Protein AF-A0A5N3ZYX1-F1 (afdb_monomer)

Foldseek 3Di:
DPDDDDDPPDDDDDPADPVLLVVLLVCVVVVVDDLVRSCVVSVHDSVVSVCVNVCNPVDDPDDDQLDDPVVLVVLLVVQQVCVVVVRHDDPVNSQVVQQVVCVVVVHDRPQDDNSGDDPVNVVVSCVVCVVSND

Organism: Photinus pyralis (NCBI:txid7054)

Sequence (134 aa):
MRTYKRKPCSRKYKDYDEETLEKALESYVSGQNTLKEAGEQYGMPYVTIYRKFKGLHSKPHGGQTALTPNEEKAIVKGVSVAAEWGFPFERGETFEMVKSYLDQKGSKIRNFSNNTPGEGWFHGFMKRHGDTIT

Structure (mmCIF, N/CA/C/O backbone):
data_AF-A0A5N3ZYX1-F1
#
_entry.id   AF-A0A5N3ZYX1-F1
#
loop_
_atom_site.group_PDB
_atom_site.id
_atom_site.type_symbol
_atom_site.label_atom_id
_atom_site.label_alt_id
_atom_site.label_comp_id
_atom_site.label_asym_id
_atom_site.label_entity_id
_atom_site.label_seq_id
_atom_site.pdbx_PDB_ins_code
_atom_site.Cartn_x
_atom_site.Cartn_y
_atom_site.Cartn_z
_atom_site.occupancy
_atom_site.B_iso_or_equiv
_atom_site.auth_seq_id
_atom_site.auth_comp_id
_atom_site.auth_asym_id
_atom_site.auth_atom_id
_atom_site.pdbx_PDB_model_num
ATOM 1 N N . MET A 1 1 ? 9.005 -18.145 -4.569 1.00 61.16 1 MET A N 1
ATOM 2 C CA . MET A 1 1 ? 8.147 -17.332 -3.672 1.00 61.16 1 MET A CA 1
ATOM 3 C C . MET A 1 1 ? 8.697 -17.364 -2.253 1.00 61.16 1 MET A C 1
ATOM 5 O O . MET A 1 1 ? 9.086 -18.430 -1.793 1.00 61.16 1 MET A O 1
ATOM 9 N N . ARG A 1 2 ? 8.734 -16.226 -1.544 1.00 65.62 2 ARG A N 1
ATOM 10 C CA . ARG A 1 2 ? 9.104 -16.210 -0.120 1.00 65.62 2 ARG A CA 1
ATOM 11 C C . ARG A 1 2 ? 7.916 -16.699 0.709 1.00 65.62 2 ARG A C 1
ATOM 13 O O . ARG A 1 2 ? 7.011 -15.926 1.003 1.00 65.62 2 ARG A O 1
ATOM 20 N N . THR A 1 3 ? 7.909 -17.974 1.077 1.00 78.62 3 THR A N 1
ATOM 21 C CA . THR A 1 3 ? 6.868 -18.540 1.942 1.00 78.62 3 THR A CA 1
ATOM 22 C C . THR A 1 3 ? 7.071 -18.029 3.366 1.00 78.62 3 THR A C 1
ATOM 24 O O . THR A 1 3 ? 8.047 -18.376 4.033 1.00 78.62 3 THR A O 1
ATOM 27 N N . TYR A 1 4 ? 6.183 -17.151 3.830 1.00 81.12 4 TYR A N 1
ATOM 28 C CA . TYR A 1 4 ? 6.272 -16.600 5.178 1.00 81.12 4 TYR A CA 1
ATOM 29 C C . TYR A 1 4 ? 5.906 -17.669 6.213 1.00 81.12 4 TYR A C 1
ATOM 31 O O . TYR A 1 4 ? 4.778 -18.153 6.245 1.00 81.12 4 TYR A O 1
ATOM 39 N N . LYS A 1 5 ? 6.861 -18.024 7.077 1.00 87.31 5 LYS A N 1
ATOM 40 C CA . LYS A 1 5 ? 6.630 -18.908 8.224 1.00 87.31 5 LYS A CA 1
ATOM 41 C C . LYS A 1 5 ? 6.456 -18.056 9.478 1.00 87.31 5 LYS A C 1
ATOM 43 O O . LYS A 1 5 ? 7.357 -17.302 9.849 1.00 87.31 5 LYS A O 1
ATOM 48 N N . ARG A 1 6 ? 5.292 -18.160 10.127 1.00 85.25 6 ARG A N 1
ATOM 49 C CA . ARG A 1 6 ? 5.031 -17.467 11.396 1.00 85.25 6 ARG A CA 1
ATOM 50 C C . ARG A 1 6 ? 5.890 -18.064 12.504 1.00 85.25 6 ARG A C 1
ATOM 52 O O . ARG A 1 6 ? 6.070 -19.276 12.565 1.00 85.25 6 ARG A O 1
ATOM 59 N N . LYS A 1 7 ? 6.379 -17.211 13.408 1.00 90.31 7 LYS A N 1
ATOM 60 C CA . LYS A 1 7 ? 7.017 -17.683 14.642 1.00 90.31 7 LYS A CA 1
ATOM 61 C C . LYS A 1 7 ? 5.954 -18.364 15.526 1.00 90.31 7 LYS A C 1
ATOM 63 O O . LYS A 1 7 ? 4.869 -17.780 15.678 1.00 90.31 7 LYS A O 1
ATOM 68 N N . PRO A 1 8 ? 6.233 -19.552 16.096 1.00 90.19 8 PRO A N 1
ATOM 69 C CA . PRO A 1 8 ? 5.325 -20.193 17.046 1.00 90.19 8 PRO A CA 1
ATOM 70 C C . PRO A 1 8 ? 5.101 -19.271 18.255 1.00 90.19 8 PRO A C 1
ATOM 72 O O . PRO A 1 8 ? 5.980 -18.482 18.600 1.00 90.19 8 PRO A O 1
ATOM 75 N N . CYS A 1 9 ? 3.900 -19.307 18.840 1.00 86.56 9 CYS A N 1
ATOM 76 C CA . CYS A 1 9 ? 3.451 -18.392 19.906 1.00 86.56 9 CYS A CA 1
ATOM 77 C C . CYS A 1 9 ? 3.467 -16.884 19.568 1.00 86.56 9 CYS A C 1
ATOM 79 O O . CYS A 1 9 ? 3.330 -16.053 20.464 1.00 86.56 9 CYS A O 1
ATOM 81 N N . SER A 1 10 ? 3.592 -16.483 18.296 1.00 87.25 10 SER A N 1
ATOM 82 C CA . SER A 1 10 ? 3.395 -15.071 17.934 1.00 87.25 10 SER A CA 1
ATOM 83 C C . SER A 1 10 ? 1.933 -14.646 18.114 1.00 87.25 10 SER A C 1
ATOM 85 O O . SER A 1 10 ? 1.013 -15.410 17.816 1.00 87.25 10 SER A O 1
ATOM 87 N N . ARG A 1 11 ? 1.714 -13.403 18.569 1.00 82.44 11 ARG A N 1
ATOM 88 C CA . ARG A 1 11 ? 0.373 -12.813 18.693 1.00 82.44 11 ARG A CA 1
ATOM 89 C C . ARG A 1 11 ? -0.386 -12.947 17.369 1.00 82.44 11 ARG A C 1
ATOM 91 O O . ARG A 1 11 ? 0.162 -12.650 16.303 1.00 82.44 11 ARG A O 1
ATOM 98 N N . LYS A 1 12 ? -1.648 -13.370 17.423 1.00 80.38 12 LYS A N 1
ATOM 99 C CA . LYS A 1 12 ? -2.523 -13.385 16.248 1.00 80.38 12 LYS A CA 1
ATOM 100 C C . LYS A 1 12 ? -2.735 -11.951 15.737 1.00 80.38 12 LYS A C 1
ATOM 102 O O . LYS A 1 12 ? -2.774 -10.988 16.501 1.00 80.38 12 LYS A O 1
ATOM 107 N N . TYR A 1 13 ? -2.707 -11.804 14.416 1.00 75.62 13 TYR A N 1
ATOM 108 C CA . TYR A 1 13 ? -2.873 -10.511 13.762 1.00 75.62 13 TYR A CA 1
ATOM 109 C C . TYR A 1 13 ? -4.321 -10.424 13.302 1.00 75.62 13 TYR A C 1
ATOM 111 O O . TYR A 1 13 ? -4.734 -11.314 12.566 1.00 75.62 13 TYR A O 1
ATOM 119 N N . LYS A 1 14 ? -5.032 -9.367 13.722 1.00 76.00 14 LYS A N 1
ATOM 120 C CA . LYS A 1 14 ? -6.457 -9.125 13.443 1.00 76.00 14 LYS A CA 1
ATOM 121 C C . LYS A 1 14 ? -7.351 -10.271 13.947 1.00 76.00 14 LYS A C 1
ATOM 123 O O . LYS A 1 14 ? -7.651 -11.210 13.225 1.00 76.00 14 LYS A O 1
ATOM 128 N N . ASP A 1 15 ? -7.780 -10.159 15.202 1.00 80.62 15 ASP A N 1
ATOM 129 C CA . ASP A 1 15 ? -8.625 -11.160 15.873 1.00 80.62 15 ASP A CA 1
ATOM 130 C C . ASP A 1 15 ? -10.135 -10.953 15.626 1.00 80.62 15 ASP A C 1
ATOM 132 O O . ASP A 1 15 ? -10.952 -11.485 16.366 1.00 80.62 15 ASP A O 1
ATOM 136 N N . TYR A 1 16 ? -10.511 -10.160 14.618 1.00 85.81 16 TYR A N 1
ATOM 137 C CA . TYR A 1 16 ? -11.903 -9.841 14.294 1.00 85.81 16 TYR A CA 1
ATOM 138 C C . TYR A 1 16 ? -12.146 -9.893 12.788 1.00 85.81 16 TYR A C 1
ATOM 140 O O . TYR A 1 16 ? -11.241 -9.628 11.987 1.00 85.81 16 TYR A O 1
ATOM 148 N N . ASP A 1 17 ? -13.382 -10.209 12.425 1.00 89.69 17 ASP A N 1
ATOM 149 C CA . ASP A 1 17 ? -13.832 -10.244 11.043 1.00 89.69 17 ASP A CA 1
ATOM 150 C C . ASP A 1 17 ? -14.327 -8.864 10.576 1.00 89.69 17 ASP A C 1
ATOM 152 O O . ASP A 1 17 ? -14.794 -8.059 11.386 1.00 89.69 17 ASP A O 1
ATOM 156 N N . GLU A 1 18 ? -14.198 -8.564 9.282 1.00 90.44 18 GLU A N 1
ATOM 157 C CA . GLU A 1 18 ? -14.591 -7.252 8.741 1.00 90.44 18 GLU A CA 1
ATOM 158 C C . GLU A 1 18 ? -16.107 -7.037 8.873 1.00 90.44 18 GLU A C 1
ATOM 160 O O . GLU A 1 18 ? -16.525 -5.972 9.319 1.00 90.44 18 GLU A O 1
ATOM 165 N N . GLU A 1 19 ? -16.923 -8.071 8.636 1.00 93.38 19 GLU A N 1
ATOM 166 C CA . GLU A 1 19 ? -18.384 -7.977 8.765 1.00 93.38 19 GLU A CA 1
ATOM 167 C C . GLU A 1 19 ? -18.808 -7.685 10.210 1.00 93.38 19 GLU A C 1
ATOM 169 O O . GLU A 1 19 ? -19.732 -6.914 10.474 1.00 93.38 19 GLU A O 1
ATOM 174 N N . THR A 1 20 ? -18.118 -8.294 11.182 1.00 93.25 20 THR A N 1
ATOM 175 C CA . THR A 1 20 ? -18.375 -8.037 12.608 1.00 93.25 20 THR A CA 1
ATOM 176 C C . THR A 1 20 ? -17.981 -6.620 13.017 1.00 93.25 20 THR A C 1
ATOM 178 O O . THR A 1 20 ? -18.640 -6.019 13.866 1.00 93.25 20 THR A O 1
ATOM 181 N N . LEU A 1 21 ? -16.937 -6.063 12.392 1.00 92.69 21 LEU A N 1
ATOM 182 C CA . LEU A 1 21 ? -16.516 -4.685 12.617 1.00 92.69 21 LEU A CA 1
ATOM 183 C C . LEU A 1 21 ? -17.550 -3.692 12.082 1.00 92.69 21 LEU A C 1
ATOM 185 O O . LEU A 1 21 ? -17.872 -2.727 12.776 1.00 92.69 21 LEU A O 1
ATOM 189 N N . GLU A 1 22 ? -18.066 -3.930 10.879 1.00 94.31 22 GLU A N 1
ATOM 190 C CA . GLU A 1 22 ? -19.083 -3.085 10.249 1.00 94.31 22 GLU A CA 1
ATOM 191 C C . GLU A 1 22 ? -20.367 -3.052 11.081 1.00 94.31 22 GLU A C 1
ATOM 193 O O . GLU A 1 22 ? -20.806 -1.971 11.470 1.00 94.31 22 GLU A O 1
ATOM 198 N N . LYS A 1 23 ? -20.880 -4.215 11.501 1.00 95.25 23 LYS A N 1
ATOM 199 C CA . LYS A 1 23 ? -22.053 -4.306 12.393 1.00 95.25 23 LYS A CA 1
ATOM 200 C C . LYS A 1 23 ? -21.846 -3.573 13.719 1.00 95.25 23 LYS A C 1
ATOM 202 O O . LYS A 1 23 ? -22.746 -2.892 14.215 1.00 95.25 23 LYS A O 1
ATOM 207 N N . ALA A 1 24 ? -20.651 -3.673 14.303 1.00 94.56 24 ALA A N 1
ATOM 208 C CA . ALA A 1 24 ? -20.329 -2.953 15.531 1.00 94.56 24 ALA A CA 1
ATOM 209 C C . ALA A 1 24 ? -20.339 -1.431 15.322 1.00 94.56 24 ALA A C 1
ATOM 211 O O . ALA A 1 24 ? -20.891 -0.701 16.149 1.00 94.56 24 ALA A O 1
ATOM 212 N N . LEU A 1 25 ? -19.776 -0.949 14.211 1.00 95.00 25 LEU A N 1
ATOM 213 C CA . LEU A 1 25 ? -19.802 0.468 13.851 1.00 95.00 25 LEU A CA 1
ATOM 214 C C . LEU A 1 25 ? -21.229 0.959 13.592 1.00 95.00 25 LEU A C 1
ATOM 216 O O . LEU A 1 25 ? -21.593 2.015 14.100 1.00 95.00 25 LEU A O 1
ATOM 220 N N . GLU A 1 26 ? -22.052 0.188 12.884 1.00 95.75 26 GLU A N 1
ATOM 221 C CA . GLU A 1 26 ? -23.464 0.506 12.643 1.00 95.75 26 GLU A CA 1
ATOM 222 C C . GLU A 1 26 ? -24.265 0.600 13.947 1.00 95.75 26 GLU A C 1
ATOM 224 O O . GLU A 1 26 ? -25.007 1.563 14.146 1.00 95.75 26 GLU A O 1
ATOM 229 N N . SER A 1 27 ? -24.074 -0.339 14.882 1.00 94.19 27 SER A N 1
ATOM 230 C CA . SER A 1 27 ? -24.744 -0.308 16.194 1.00 94.19 27 SER A CA 1
ATOM 231 C C . SER A 1 27 ? -24.359 0.920 17.034 1.00 94.19 27 SER A C 1
ATOM 233 O O . SER A 1 27 ? -25.184 1.471 17.762 1.00 94.19 27 SER A O 1
ATOM 235 N N . TYR A 1 28 ? -23.116 1.390 16.894 1.00 94.62 28 TYR A N 1
ATOM 236 C CA . TYR A 1 28 ? -22.635 2.597 17.560 1.00 94.62 28 TYR A CA 1
ATOM 237 C C . TYR A 1 28 ? -23.167 3.872 16.892 1.00 94.62 28 TYR A C 1
ATOM 239 O O . TYR A 1 28 ? -23.628 4.784 17.574 1.00 94.62 28 TYR A O 1
ATOM 247 N N . VAL A 1 29 ? -23.142 3.933 15.556 1.00 94.25 29 VAL A N 1
ATOM 248 C CA . VAL A 1 29 ? -23.630 5.081 14.773 1.00 94.25 29 VAL A CA 1
ATOM 249 C C . VAL A 1 29 ? -25.143 5.257 14.917 1.00 94.25 29 VAL A C 1
ATOM 251 O O . VAL A 1 29 ? -25.616 6.385 15.019 1.00 94.25 29 VAL A O 1
ATOM 254 N N . SER A 1 30 ? -25.898 4.158 14.979 1.00 93.44 30 SER A N 1
ATOM 255 C CA . SER A 1 30 ? -27.345 4.168 15.236 1.00 93.44 30 SER A CA 1
ATOM 256 C C . SER A 1 30 ? -27.715 4.516 16.683 1.00 93.44 30 SER A C 1
ATOM 258 O O . SER A 1 30 ? -28.892 4.722 16.973 1.00 93.44 30 SER A O 1
ATOM 260 N N . GLY A 1 31 ? -26.735 4.595 17.590 1.00 91.88 31 GLY A N 1
ATOM 261 C CA . GLY A 1 31 ? -26.952 4.899 19.004 1.00 91.88 31 GLY A CA 1
ATOM 262 C C . GLY A 1 31 ? -27.574 3.754 19.808 1.00 91.88 31 GLY A C 1
ATOM 263 O O . GLY A 1 31 ? -28.001 3.988 20.934 1.00 91.88 31 GLY A O 1
ATOM 264 N N . GLN A 1 32 ? -27.629 2.535 19.256 1.00 91.06 32 GLN A N 1
ATOM 265 C CA . GLN A 1 32 ? -28.152 1.355 19.956 1.00 91.06 32 GLN A CA 1
ATOM 266 C C . GLN A 1 32 ? -27.246 0.931 21.113 1.00 91.06 32 GLN A C 1
ATOM 268 O O . GLN A 1 32 ? -27.742 0.566 22.173 1.00 91.06 32 GLN A O 1
ATOM 273 N N . ASN A 1 33 ? -25.928 1.003 20.904 1.00 91.81 33 ASN A N 1
ATOM 274 C CA . ASN A 1 33 ? -24.920 0.585 21.870 1.00 91.81 33 ASN A CA 1
ATOM 275 C C . ASN A 1 33 ? -23.850 1.663 22.055 1.00 91.81 33 ASN A C 1
ATOM 277 O O . ASN A 1 33 ? -23.418 2.321 21.103 1.00 91.81 33 ASN A O 1
ATOM 281 N N . THR A 1 34 ? -23.319 1.776 23.268 1.00 94.50 34 THR A N 1
ATOM 282 C CA . THR A 1 34 ? -22.063 2.492 23.514 1.00 94.50 34 THR A CA 1
ATOM 283 C C . THR A 1 34 ? -20.863 1.704 22.972 1.00 94.50 34 THR A C 1
ATOM 285 O O . THR A 1 34 ? -20.922 0.495 22.760 1.00 94.50 34 THR A O 1
ATOM 288 N N . LEU A 1 35 ? -19.714 2.368 22.782 1.00 93.88 35 LEU A N 1
ATOM 289 C CA . LEU A 1 35 ? -18.480 1.714 22.300 1.00 93.88 35 LEU A CA 1
ATOM 290 C C . LEU A 1 35 ? -18.052 0.517 23.160 1.00 93.88 35 LEU A C 1
ATOM 292 O O . LEU A 1 35 ? -17.446 -0.425 22.651 1.00 93.88 35 LEU A O 1
ATOM 296 N N . LYS A 1 36 ? -18.320 0.583 24.469 1.00 94.44 36 LYS A N 1
ATOM 297 C CA . LYS A 1 36 ? -17.978 -0.480 25.411 1.00 94.44 36 LYS A CA 1
ATOM 298 C C . LYS A 1 36 ? -18.925 -1.671 25.253 1.00 94.44 36 LYS A C 1
ATOM 300 O O . LYS A 1 36 ? -18.440 -2.784 25.093 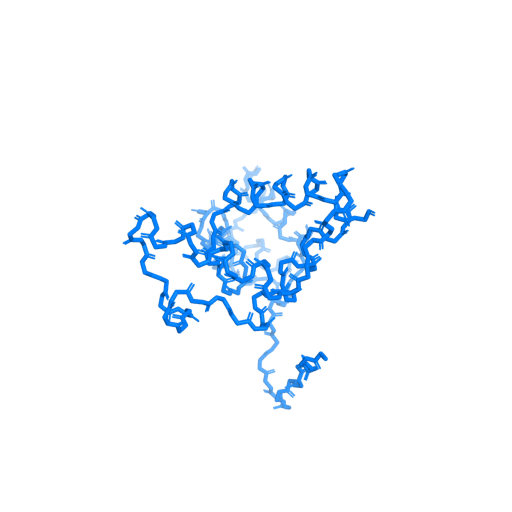1.00 94.44 36 LYS A O 1
ATOM 305 N N . GLU A 1 37 ? -20.231 -1.417 25.202 1.00 94.88 37 GLU A N 1
ATOM 306 C CA . GLU A 1 37 ? -21.262 -2.445 24.986 1.00 94.88 37 GLU A CA 1
ATOM 307 C C . GLU A 1 37 ? -21.092 -3.137 23.631 1.00 94.88 37 GLU A C 1
ATOM 309 O O . GLU A 1 37 ? -21.105 -4.361 23.560 1.00 94.88 37 GLU A O 1
ATOM 314 N N . ALA A 1 38 ? -20.814 -2.379 22.564 1.00 94.56 38 ALA A N 1
ATOM 315 C CA . ALA A 1 38 ? -20.498 -2.952 21.258 1.00 94.56 38 ALA A CA 1
ATOM 316 C C . ALA A 1 38 ? -19.232 -3.829 21.318 1.00 94.56 38 ALA A C 1
ATOM 318 O O . ALA A 1 38 ? -19.174 -4.901 20.719 1.00 94.56 38 ALA A O 1
ATOM 319 N N . GLY A 1 39 ? -18.212 -3.413 22.072 1.00 93.62 39 GLY A N 1
ATOM 320 C CA . GLY A 1 39 ? -17.013 -4.224 22.269 1.00 93.62 39 GLY A CA 1
ATOM 321 C C . GLY A 1 39 ? -17.294 -5.558 22.968 1.00 93.62 39 GLY A C 1
ATOM 322 O O . GLY A 1 39 ? -16.786 -6.595 22.545 1.00 93.62 39 GLY A O 1
ATOM 323 N N . GLU A 1 40 ? -18.135 -5.540 24.001 1.00 93.56 40 GLU A N 1
ATOM 324 C CA . GLU A 1 40 ? -18.552 -6.736 24.741 1.00 93.56 40 GLU A CA 1
ATOM 325 C C . GLU A 1 40 ? -19.437 -7.656 23.883 1.00 93.56 40 GLU A C 1
ATOM 327 O O . GLU A 1 40 ? -19.194 -8.860 23.837 1.00 93.56 40 GLU A O 1
ATOM 332 N N . GLN A 1 41 ? -20.391 -7.096 23.132 1.00 93.69 41 GLN A N 1
ATOM 333 C CA . GLN A 1 41 ? -21.306 -7.848 22.268 1.00 93.69 41 GLN A CA 1
ATOM 334 C C . GLN A 1 41 ? -20.591 -8.549 21.105 1.00 93.69 41 GLN A C 1
ATOM 336 O O . GLN A 1 41 ? -20.895 -9.700 20.796 1.00 93.69 41 GLN A O 1
ATOM 341 N N . TYR A 1 42 ? -19.647 -7.864 20.454 1.00 91.44 42 TYR A N 1
ATOM 342 C CA . TYR A 1 42 ? -18.949 -8.380 19.270 1.00 91.44 42 TYR A CA 1
ATOM 343 C C . TYR A 1 42 ? -17.565 -8.976 19.582 1.00 91.44 42 TYR A C 1
ATOM 345 O O . TYR A 1 42 ? -16.841 -9.362 18.666 1.00 91.44 42 TYR A O 1
ATOM 353 N N . GLY A 1 43 ? -17.167 -9.050 20.859 1.00 90.38 43 GLY A N 1
ATOM 354 C CA . GLY A 1 43 ? -15.888 -9.634 21.279 1.00 90.38 43 GLY A CA 1
ATOM 355 C C . GLY A 1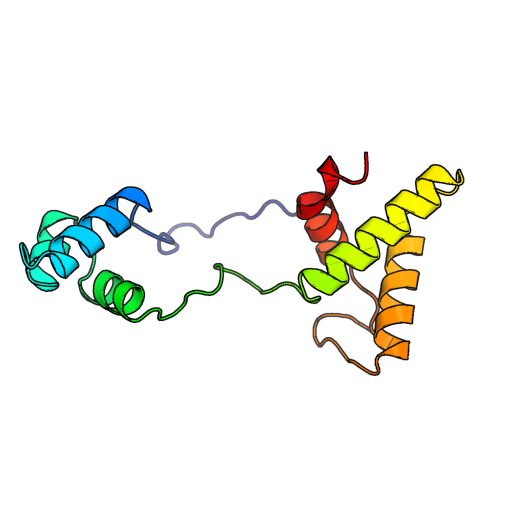 43 ? -14.655 -8.853 20.807 1.00 90.38 43 GLY A C 1
ATOM 356 O O . GLY A 1 43 ? -13.584 -9.430 20.613 1.00 90.38 43 GLY A O 1
ATOM 357 N N . MET A 1 44 ? -14.787 -7.539 20.608 1.00 91.19 44 MET A N 1
ATOM 358 C CA . MET A 1 44 ? -13.719 -6.660 20.132 1.00 91.19 44 MET A CA 1
ATOM 359 C C . MET A 1 44 ? -13.330 -5.627 21.194 1.00 91.19 44 MET A C 1
ATOM 361 O O . MET A 1 44 ? -14.184 -5.084 21.888 1.00 91.19 44 MET A O 1
ATOM 365 N N . PRO A 1 45 ? -12.049 -5.235 21.295 1.00 91.50 45 PRO A N 1
ATOM 366 C CA . PRO A 1 45 ? -11.675 -4.113 22.145 1.00 91.50 45 PRO A CA 1
ATOM 367 C C . PRO A 1 45 ? -12.366 -2.821 21.689 1.00 91.50 45 PRO A C 1
ATOM 369 O O . PRO A 1 45 ? -12.249 -2.444 20.521 1.00 91.50 45 PRO A O 1
ATOM 372 N N . TYR A 1 46 ? -12.991 -2.087 22.616 1.00 93.06 46 TYR A N 1
ATOM 373 C CA . TYR A 1 46 ? -13.673 -0.815 22.320 1.00 93.06 46 TYR A CA 1
ATOM 374 C C . TYR A 1 46 ? -12.771 0.185 21.566 1.00 93.06 46 TYR A C 1
ATOM 376 O O . TYR A 1 46 ? -13.223 0.924 20.693 1.00 93.06 46 TYR A O 1
ATOM 384 N N . VAL A 1 47 ? -11.463 0.174 21.863 1.00 92.69 47 VAL A N 1
ATOM 385 C CA . VAL A 1 47 ? -10.449 1.020 21.214 1.00 92.69 47 VAL A CA 1
ATOM 386 C C . VAL A 1 47 ? -10.364 0.748 19.712 1.00 92.69 47 VAL A C 1
ATOM 388 O O . VAL A 1 47 ? -10.128 1.673 18.938 1.00 92.69 47 VAL A O 1
ATOM 391 N N . THR A 1 48 ? -10.547 -0.502 19.284 1.00 91.81 48 THR A N 1
ATOM 392 C CA . THR A 1 48 ? -10.539 -0.871 17.864 1.00 91.81 48 THR A CA 1
ATOM 393 C C . THR A 1 48 ? -11.714 -0.228 17.142 1.00 91.81 48 THR A C 1
ATOM 395 O O . THR A 1 48 ? -11.497 0.441 16.132 1.00 91.81 48 THR A O 1
ATOM 398 N N . ILE A 1 49 ? -12.923 -0.356 17.697 1.00 93.38 49 ILE A N 1
ATOM 399 C CA . ILE A 1 49 ? -14.145 0.246 17.146 1.00 93.38 49 ILE A CA 1
ATOM 400 C C . ILE A 1 49 ? -13.984 1.770 17.092 1.00 93.38 49 ILE A C 1
ATOM 402 O O . ILE A 1 49 ? -14.165 2.378 16.041 1.00 93.38 49 ILE A O 1
ATOM 406 N N . TYR A 1 50 ? -13.519 2.385 18.185 1.00 94.62 50 TYR A N 1
ATOM 407 C CA . TYR A 1 50 ? -13.271 3.826 18.253 1.00 94.62 50 TYR A CA 1
ATOM 408 C C . TYR A 1 50 ? -12.264 4.316 17.201 1.00 94.62 50 TYR A C 1
ATOM 410 O O . TYR A 1 50 ? -12.507 5.307 16.513 1.00 94.62 50 TYR A O 1
ATOM 418 N N . ARG A 1 51 ? -11.124 3.628 17.049 1.00 93.25 51 ARG A N 1
ATOM 419 C CA . ARG A 1 51 ? -10.106 3.991 16.049 1.00 93.25 51 ARG A CA 1
ATOM 420 C C . ARG A 1 51 ? -10.662 3.888 14.635 1.00 93.25 51 ARG A C 1
ATOM 422 O O . ARG A 1 51 ? -10.400 4.777 13.834 1.00 93.25 51 ARG A O 1
ATOM 429 N N . LYS A 1 52 ? -11.438 2.843 14.343 1.00 91.44 52 LYS A N 1
ATOM 430 C CA . LYS A 1 52 ? -12.068 2.652 13.033 1.00 91.44 52 LYS A CA 1
ATOM 431 C C . LYS A 1 52 ? -13.120 3.722 12.754 1.00 91.44 52 LYS A C 1
ATOM 433 O O . LYS A 1 52 ? -13.069 4.331 11.693 1.00 91.44 52 LYS A O 1
ATOM 438 N N . PHE A 1 53 ? -13.953 4.052 13.739 1.00 92.25 53 PHE A N 1
ATOM 439 C CA . PHE A 1 53 ? -14.905 5.161 13.657 1.00 92.25 53 PHE A CA 1
ATOM 440 C C . PHE A 1 53 ? -14.219 6.509 13.380 1.00 92.25 53 PHE A C 1
ATOM 442 O O . PHE A 1 53 ? -14.669 7.284 12.544 1.00 92.25 53 PHE A O 1
ATOM 449 N N . LYS A 1 54 ? -13.085 6.785 14.035 1.00 93.56 54 LYS A N 1
ATOM 450 C CA . LYS A 1 54 ? -12.293 8.006 13.801 1.00 93.56 54 LYS A CA 1
ATOM 451 C C . LYS A 1 54 ? -11.481 7.992 12.500 1.00 93.56 54 LYS A C 1
ATOM 453 O O . LYS A 1 54 ? -10.750 8.948 12.253 1.00 93.56 54 LYS A O 1
ATOM 458 N N . GLY A 1 55 ? -11.546 6.929 11.695 1.00 89.88 55 GLY A N 1
ATOM 459 C CA . GLY A 1 55 ? -10.712 6.790 10.498 1.00 89.88 55 GLY A CA 1
ATOM 460 C C . GLY A 1 55 ? -9.214 6.713 10.815 1.00 89.88 55 GLY A C 1
ATOM 461 O O . GLY A 1 55 ? -8.367 7.080 10.001 1.00 89.88 55 GLY A O 1
ATOM 462 N N . LEU A 1 56 ? -8.850 6.267 12.019 1.00 89.00 56 LEU A N 1
ATOM 463 C CA . LEU A 1 56 ? -7.460 6.007 12.361 1.00 89.00 56 LEU A CA 1
ATOM 464 C C . LEU A 1 56 ? -7.011 4.708 11.688 1.00 89.00 56 LEU A C 1
ATOM 466 O O . LEU A 1 56 ? -7.669 3.673 11.784 1.00 89.00 56 LEU A O 1
ATOM 470 N N . HIS A 1 57 ? -5.837 4.755 11.057 1.00 81.38 57 HIS A N 1
ATOM 471 C CA . HIS A 1 57 ? -5.251 3.627 10.326 1.00 81.38 57 HIS A CA 1
ATOM 472 C C . HIS A 1 57 ? -6.076 3.155 9.112 1.00 81.38 57 HIS A C 1
ATOM 474 O O . HIS A 1 57 ? -6.140 1.958 8.848 1.00 81.38 57 HIS A O 1
ATOM 480 N N . SER A 1 58 ? -6.647 4.080 8.332 1.00 81.62 58 SER A N 1
ATOM 481 C CA . SER A 1 58 ? -7.365 3.764 7.079 1.00 81.62 58 SER A CA 1
ATOM 482 C C . SER A 1 58 ? -6.485 3.186 5.967 1.00 81.62 58 SER A C 1
ATOM 484 O O . SER A 1 58 ? -6.992 2.691 4.966 1.00 81.62 58 SER A O 1
ATOM 486 N N . LYS A 1 59 ? -5.156 3.272 6.102 1.00 84.06 59 LYS A N 1
ATOM 487 C CA . LYS A 1 59 ? -4.232 2.690 5.125 1.00 84.06 59 LYS A CA 1
ATOM 488 C C . LYS A 1 59 ? -4.274 1.161 5.212 1.00 84.06 59 LYS A C 1
ATOM 490 O O . LYS A 1 59 ? -4.370 0.630 6.322 1.00 84.06 59 LYS A O 1
ATOM 495 N N . PRO A 1 60 ? -4.119 0.459 4.076 1.00 79.94 60 PRO A N 1
ATOM 496 C CA . PRO A 1 60 ? -4.030 -0.990 4.086 1.00 79.94 60 PRO A CA 1
ATOM 497 C C . PRO A 1 60 ? -2.881 -1.444 4.985 1.00 79.94 60 PRO A C 1
ATOM 499 O O . PRO A 1 60 ? -1.845 -0.782 5.112 1.00 79.94 60 PRO A O 1
ATOM 502 N N . HIS A 1 61 ? -3.093 -2.581 5.634 1.00 79.81 61 HIS A N 1
ATOM 503 C CA . HIS A 1 61 ? -2.108 -3.185 6.509 1.00 79.81 61 HIS A CA 1
ATOM 504 C C . HIS A 1 61 ? -0.890 -3.670 5.713 1.00 79.81 61 HIS A C 1
ATOM 506 O O . HIS A 1 61 ? -1.029 -4.329 4.686 1.00 79.81 61 HIS A O 1
ATOM 512 N N . GLY A 1 62 ? 0.308 -3.365 6.215 1.00 79.31 62 GLY A N 1
ATOM 513 C CA . GLY A 1 62 ? 1.574 -3.682 5.555 1.00 79.31 62 GLY A CA 1
ATOM 514 C C . GLY A 1 62 ? 2.291 -2.448 5.007 1.00 79.31 62 GLY A C 1
ATOM 515 O O . GLY A 1 62 ? 1.931 -1.308 5.304 1.00 79.31 62 GLY A O 1
ATOM 516 N N . GLY A 1 63 ? 3.361 -2.692 4.249 1.00 77.75 63 GLY A N 1
ATOM 517 C CA . GLY A 1 63 ? 4.100 -1.630 3.570 1.00 77.75 63 GLY A CA 1
ATOM 518 C C . GLY A 1 63 ? 3.291 -1.075 2.402 1.00 77.75 63 GLY A C 1
ATOM 519 O O . GLY A 1 63 ? 2.753 -1.843 1.607 1.00 77.75 63 GLY A O 1
ATOM 520 N N . GLN A 1 64 ? 3.209 0.250 2.302 1.00 83.06 64 GLN A N 1
ATOM 521 C CA . GLN A 1 64 ? 2.596 0.913 1.156 1.00 83.06 64 GLN A CA 1
ATOM 522 C C . GLN A 1 64 ? 3.405 0.640 -0.116 1.00 83.06 64 GLN A C 1
ATOM 524 O O . GLN A 1 64 ? 4.609 0.367 -0.061 1.00 83.06 64 GLN A O 1
ATOM 529 N N . THR A 1 65 ? 2.735 0.717 -1.264 1.00 86.94 65 THR A N 1
ATOM 530 C CA . THR A 1 65 ? 3.399 0.622 -2.561 1.00 86.94 65 THR A CA 1
ATOM 531 C C . THR A 1 65 ? 4.429 1.738 -2.703 1.00 86.94 65 THR A C 1
ATOM 533 O O . THR A 1 65 ? 4.248 2.853 -2.216 1.00 86.94 65 THR A O 1
ATOM 536 N N . ALA A 1 66 ? 5.544 1.405 -3.350 1.00 85.25 66 ALA A N 1
ATOM 537 C CA . ALA A 1 66 ? 6.620 2.352 -3.618 1.00 85.25 66 ALA A CA 1
ATOM 538 C C . ALA A 1 66 ? 6.170 3.465 -4.583 1.00 85.25 66 ALA A C 1
ATOM 540 O O . ALA A 1 66 ? 6.594 4.608 -4.447 1.00 85.25 66 ALA A O 1
ATOM 541 N N . LEU A 1 67 ? 5.284 3.112 -5.517 1.00 88.19 67 LEU A N 1
ATOM 542 C CA . LEU A 1 67 ? 4.661 4.002 -6.487 1.00 88.19 67 LEU A CA 1
ATOM 543 C C . LEU A 1 67 ? 3.202 4.259 -6.104 1.00 88.19 67 LEU A C 1
ATOM 545 O O . LEU A 1 67 ? 2.553 3.437 -5.446 1.00 88.19 67 LEU A O 1
ATOM 54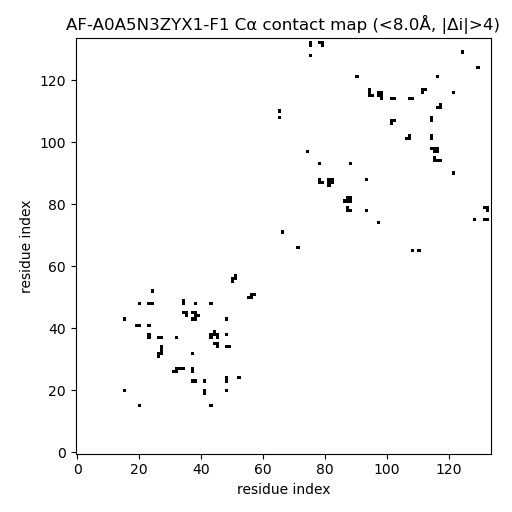9 N N . THR A 1 68 ? 2.677 5.402 -6.525 1.00 90.44 68 THR A N 1
ATOM 550 C CA . THR A 1 68 ? 1.256 5.717 -6.385 1.00 90.44 68 THR A CA 1
ATOM 551 C C . THR A 1 68 ? 0.413 4.857 -7.336 1.00 90.44 68 THR A C 1
ATOM 553 O O . THR A 1 68 ? 0.903 4.419 -8.378 1.00 90.44 68 THR A O 1
ATOM 556 N N . PRO A 1 69 ? -0.881 4.638 -7.038 1.00 89.50 69 PRO A N 1
ATOM 557 C CA . PRO A 1 69 ? -1.751 3.848 -7.910 1.00 89.50 69 PRO A CA 1
ATOM 558 C C . PRO A 1 69 ? -1.842 4.393 -9.341 1.00 89.50 69 PRO A C 1
ATOM 560 O O . PRO A 1 69 ? -1.975 3.624 -10.287 1.00 89.50 69 PRO A O 1
ATOM 563 N N . ASN A 1 70 ? -1.763 5.716 -9.509 1.00 91.38 70 ASN A N 1
ATOM 564 C CA . ASN A 1 70 ? -1.824 6.357 -10.823 1.00 91.38 70 ASN A CA 1
ATOM 565 C C . ASN A 1 70 ? -0.551 6.100 -11.639 1.00 91.38 70 ASN A C 1
ATOM 567 O O . ASN A 1 70 ? -0.635 5.841 -12.836 1.00 91.38 70 ASN A O 1
ATOM 571 N N . GLU A 1 71 ? 0.611 6.121 -10.987 1.00 91.50 71 GLU A N 1
ATOM 572 C CA . GLU A 1 71 ? 1.895 5.793 -11.614 1.00 91.50 71 GLU A CA 1
ATOM 573 C C . GLU A 1 71 ? 1.956 4.320 -12.010 1.00 91.50 71 GLU A C 1
ATOM 575 O O . GLU A 1 71 ? 2.330 4.011 -13.137 1.00 91.50 71 GLU A O 1
ATOM 580 N N . GLU A 1 72 ? 1.522 3.413 -11.125 1.00 91.38 72 GLU A N 1
ATOM 581 C CA . GLU A 1 72 ? 1.447 1.990 -11.470 1.00 91.38 72 GLU A CA 1
ATOM 582 C C . GLU A 1 72 ? 0.529 1.759 -12.676 1.00 91.38 72 GLU A C 1
ATOM 584 O O . GLU A 1 72 ? 0.915 1.040 -13.590 1.00 91.38 72 GLU A O 1
ATOM 589 N N . LYS A 1 73 ? -0.638 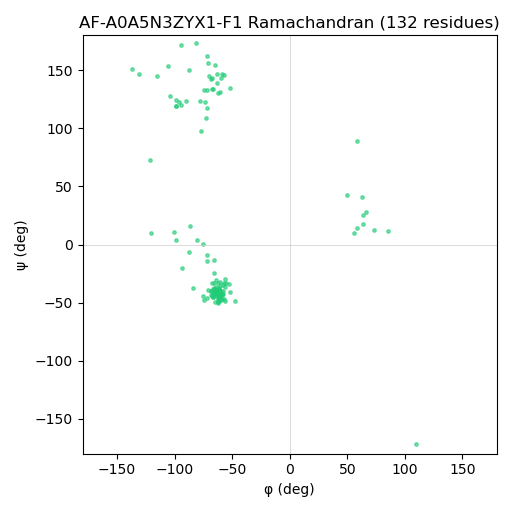2.415 -12.742 1.00 91.62 73 LYS A N 1
ATOM 590 C CA . LYS A 1 73 ? -1.543 2.318 -13.903 1.00 91.62 73 LYS A CA 1
ATOM 591 C C . LYS A 1 73 ? -0.906 2.819 -15.201 1.00 91.62 73 LYS A C 1
ATOM 593 O O . LYS A 1 73 ? -1.112 2.211 -16.248 1.00 91.62 73 LYS A O 1
ATOM 598 N N . ALA A 1 74 ? -0.147 3.913 -15.148 1.00 91.81 74 ALA A N 1
ATOM 599 C CA . ALA A 1 74 ? 0.555 4.436 -16.318 1.00 91.81 74 ALA A CA 1
ATOM 600 C C . ALA A 1 74 ? 1.633 3.458 -16.815 1.00 91.81 74 ALA A C 1
ATOM 602 O O . ALA A 1 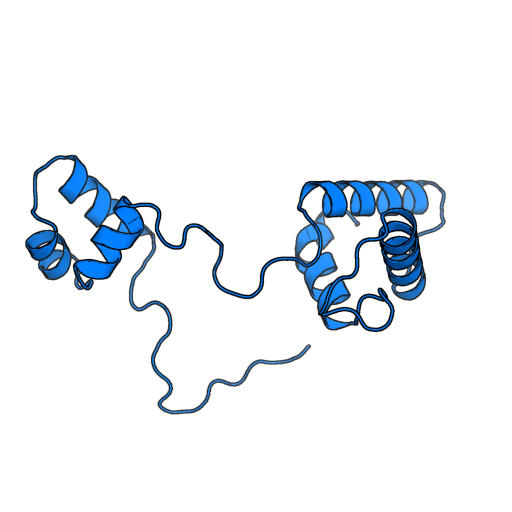74 ? 1.741 3.225 -18.016 1.00 91.81 74 ALA A O 1
ATOM 603 N N . ILE A 1 75 ? 2.369 2.839 -15.888 1.00 91.31 75 ILE A N 1
ATOM 604 C CA . ILE A 1 75 ? 3.367 1.804 -16.181 1.00 91.31 75 ILE A CA 1
ATOM 605 C C . ILE A 1 75 ? 2.712 0.576 -16.821 1.00 91.31 75 ILE A C 1
ATOM 607 O O . ILE A 1 75 ? 3.180 0.120 -17.858 1.00 91.31 75 ILE A O 1
ATOM 611 N N . VAL A 1 76 ? 1.606 0.079 -16.255 1.00 91.94 76 VAL A N 1
ATOM 612 C CA . VAL A 1 76 ? 0.846 -1.050 -16.822 1.00 91.94 76 VAL A CA 1
ATOM 613 C C . VAL A 1 76 ? 0.404 -0.737 -18.249 1.00 91.94 76 VAL A C 1
ATOM 615 O O . VAL A 1 76 ? 0.633 -1.541 -19.142 1.00 91.94 76 VAL A O 1
ATOM 618 N N . LYS A 1 77 ? -0.149 0.458 -18.488 1.00 90.94 77 LYS A N 1
ATOM 619 C CA . LYS A 1 77 ? -0.551 0.886 -19.833 1.00 90.94 77 LYS A CA 1
ATOM 620 C C . LYS A 1 77 ? 0.627 0.885 -20.812 1.00 90.94 77 LYS A C 1
ATOM 622 O O . LYS A 1 77 ? 0.461 0.452 -21.946 1.00 90.94 77 LYS A O 1
ATOM 627 N N . GLY A 1 78 ? 1.798 1.360 -20.385 1.00 89.25 78 GLY A N 1
ATOM 628 C CA . GLY A 1 78 ? 3.013 1.324 -21.203 1.00 89.25 78 GLY A CA 1
ATOM 629 C C . GLY A 1 78 ? 3.422 -0.102 -21.579 1.00 89.25 78 GLY A C 1
ATOM 630 O O . GLY A 1 78 ? 3.706 -0.365 -22.743 1.00 89.25 78 GLY A O 1
ATOM 631 N N . VAL A 1 79 ? 3.372 -1.027 -20.615 1.00 89.56 79 VAL A N 1
ATOM 632 C CA . VAL A 1 79 ? 3.661 -2.453 -20.841 1.00 89.56 79 VAL A CA 1
ATOM 633 C C . VAL A 1 79 ? 2.660 -3.079 -21.815 1.00 89.56 79 VAL A C 1
ATOM 635 O O . VAL A 1 79 ? 3.078 -3.777 -22.734 1.00 89.56 79 VAL A O 1
ATOM 638 N N . SER A 1 80 ? 1.359 -2.809 -21.659 1.00 89.38 80 SER A N 1
ATOM 639 C CA . SER A 1 80 ? 0.321 -3.336 -22.556 1.00 89.38 80 SER A CA 1
ATOM 640 C C . SER A 1 80 ? 0.507 -2.851 -23.997 1.00 89.38 80 SER A C 1
ATOM 642 O O . SER A 1 80 ? 0.476 -3.659 -24.917 1.00 89.38 80 SER A O 1
ATOM 644 N N . VAL A 1 81 ? 0.783 -1.557 -24.203 1.00 91.06 81 VAL A N 1
ATOM 645 C CA . VAL A 1 81 ? 1.030 -1.003 -25.549 1.00 91.06 81 VAL A CA 1
ATOM 646 C C . VAL A 1 81 ? 2.286 -1.609 -26.180 1.00 91.06 81 VAL A C 1
ATOM 648 O O . VAL A 1 81 ? 2.291 -1.934 -27.364 1.00 91.06 81 VAL A O 1
ATOM 651 N N . ALA A 1 82 ? 3.350 -1.804 -25.399 1.00 88.88 82 ALA A N 1
ATOM 652 C CA . ALA A 1 82 ? 4.559 -2.455 -25.894 1.00 88.88 82 ALA A CA 1
ATOM 653 C C . ALA A 1 82 ? 4.297 -3.916 -26.305 1.00 88.88 82 ALA 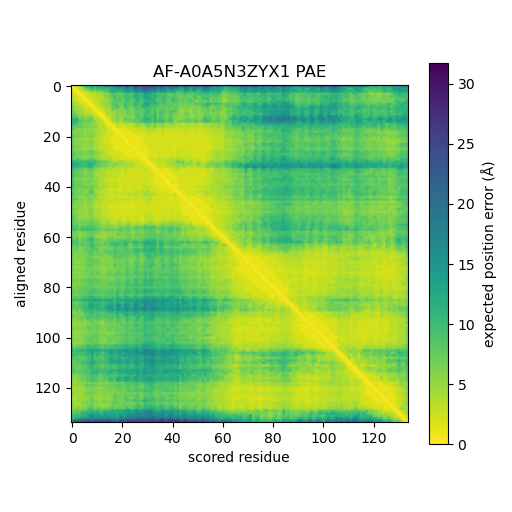A C 1
ATOM 655 O O . ALA A 1 82 ? 4.781 -4.361 -27.348 1.00 88.88 82 ALA A O 1
ATOM 656 N N . ALA A 1 83 ? 3.475 -4.638 -25.537 1.00 89.56 83 ALA A N 1
ATOM 657 C CA . ALA A 1 83 ? 3.044 -5.990 -25.878 1.00 89.56 83 ALA A CA 1
ATOM 658 C C . ALA A 1 83 ? 2.202 -6.026 -27.168 1.00 89.56 83 ALA A C 1
ATOM 660 O O . ALA A 1 83 ? 2.466 -6.865 -28.029 1.00 89.56 83 ALA A O 1
ATOM 661 N N . GLU A 1 84 ? 1.265 -5.087 -27.355 1.00 90.31 84 GLU A N 1
ATOM 662 C CA . GLU A 1 84 ? 0.490 -4.935 -28.601 1.00 90.31 84 GLU A CA 1
ATOM 663 C C . GLU A 1 84 ? 1.392 -4.707 -29.825 1.00 90.31 84 GLU A C 1
ATOM 665 O O . GLU A 1 84 ? 1.102 -5.189 -30.919 1.00 90.31 84 GLU A O 1
ATOM 670 N N . TRP A 1 85 ? 2.512 -4.004 -29.646 1.00 91.12 85 TRP A N 1
ATOM 671 C CA . TRP A 1 85 ? 3.505 -3.761 -30.698 1.00 91.12 85 TRP A CA 1
ATOM 672 C C . TRP A 1 85 ? 4.468 -4.932 -30.934 1.00 91.12 85 TRP A C 1
ATOM 674 O O . TRP A 1 85 ? 5.375 -4.818 -31.758 1.00 91.12 85 TRP A O 1
ATOM 684 N N . GLY A 1 86 ? 4.282 -6.058 -30.241 1.00 90.69 86 GLY A N 1
ATOM 685 C CA . GLY A 1 86 ? 5.112 -7.255 -30.384 1.00 90.69 86 GLY A CA 1
ATOM 686 C C . GLY A 1 86 ? 6.388 -7.247 -29.539 1.00 90.69 86 GLY A C 1
ATOM 687 O O . GLY A 1 86 ? 7.241 -8.112 -29.727 1.00 90.69 86 GLY A O 1
ATOM 688 N N . PHE A 1 87 ? 6.517 -6.311 -28.594 1.00 86.75 87 PHE A N 1
ATOM 689 C CA . PHE A 1 87 ? 7.650 -6.198 -27.672 1.00 86.75 87 PHE A CA 1
ATOM 690 C C . PHE A 1 87 ? 7.174 -6.294 -26.216 1.00 86.75 87 PHE A C 1
ATOM 692 O O . PHE A 1 87 ? 7.148 -5.290 -25.499 1.00 86.75 87 PHE A O 1
ATOM 699 N N . PRO A 1 88 ? 6.775 -7.489 -25.744 1.00 86.31 88 PRO A N 1
ATOM 700 C CA . PRO A 1 88 ? 6.381 -7.661 -24.353 1.00 86.31 88 PRO A CA 1
ATOM 701 C C . PRO A 1 88 ? 7.570 -7.367 -23.433 1.00 86.31 88 PRO A C 1
ATOM 703 O O . PRO A 1 88 ? 8.668 -7.890 -23.622 1.00 86.31 88 PRO A O 1
ATOM 706 N N . PHE A 1 89 ? 7.356 -6.527 -22.421 1.00 85.06 89 PHE A N 1
ATOM 707 C CA . PHE A 1 89 ? 8.418 -6.192 -21.477 1.00 85.06 89 PHE A CA 1
ATOM 708 C C . PHE A 1 89 ? 8.690 -7.356 -20.530 1.00 85.06 89 PHE A C 1
ATOM 710 O O . PHE A 1 89 ? 7.816 -7.802 -19.785 1.00 85.06 89 PHE A O 1
ATOM 717 N N . GLU A 1 90 ? 9.939 -7.815 -20.526 1.00 84.50 90 GLU A N 1
ATOM 718 C CA . GLU A 1 90 ? 10.426 -8.754 -19.527 1.00 84.50 90 GLU A CA 1
ATOM 719 C C . GLU A 1 90 ? 10.814 -8.020 -18.230 1.00 84.50 90 GLU A C 1
ATOM 721 O O . GLU A 1 90 ? 10.837 -6.789 -18.147 1.00 84.50 90 GLU A O 1
ATOM 726 N N . ARG A 1 91 ? 11.154 -8.777 -17.182 1.00 87.88 91 ARG A N 1
ATOM 727 C CA . ARG A 1 91 ? 11.526 -8.245 -15.860 1.00 87.88 91 ARG A CA 1
ATOM 728 C C . ARG A 1 91 ? 12.546 -7.106 -15.921 1.00 87.88 91 ARG A C 1
ATOM 730 O O . ARG A 1 91 ? 12.324 -6.071 -15.299 1.00 87.88 91 ARG A O 1
ATOM 737 N N . GLY A 1 92 ? 13.634 -7.288 -16.671 1.00 88.62 92 GLY A N 1
ATOM 738 C CA . GLY A 1 92 ? 14.701 -6.288 -16.793 1.00 88.62 92 GLY A CA 1
ATOM 739 C C . GLY A 1 92 ? 14.206 -4.970 -17.386 1.00 88.62 92 GLY A C 1
ATOM 740 O O . GLY A 1 92 ? 14.436 -3.913 -16.802 1.00 88.62 92 GLY A O 1
ATOM 741 N N . GLU A 1 93 ? 13.433 -5.048 -18.469 1.00 89.44 93 GLU A N 1
ATOM 742 C CA . GLU A 1 93 ? 12.850 -3.884 -19.147 1.00 89.44 93 GLU A CA 1
ATOM 743 C C . GLU A 1 93 ? 11.909 -3.111 -18.220 1.00 89.44 93 GLU A C 1
ATOM 745 O O . GLU A 1 93 ? 11.968 -1.884 -18.131 1.00 89.44 93 GLU A O 1
ATOM 750 N N . THR A 1 94 ? 11.084 -3.824 -17.442 1.00 89.75 94 THR A N 1
ATOM 751 C CA . THR A 1 94 ? 10.213 -3.162 -16.461 1.00 89.75 94 THR A CA 1
ATOM 752 C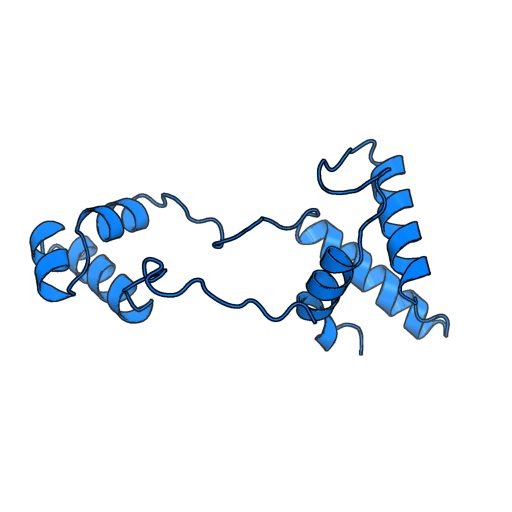 C . THR A 1 94 ? 11.008 -2.444 -15.370 1.00 89.75 94 THR A C 1
ATOM 754 O O . THR A 1 94 ? 10.614 -1.355 -14.951 1.00 89.75 94 THR A O 1
ATOM 757 N N . PHE A 1 95 ? 12.141 -2.999 -14.922 1.00 92.06 95 PHE A N 1
ATOM 758 C CA . PHE A 1 95 ? 13.007 -2.336 -13.947 1.00 92.06 95 PHE A CA 1
ATOM 759 C C . PHE A 1 95 ? 13.653 -1.082 -14.509 1.00 92.06 95 PHE A C 1
ATOM 761 O O . PHE A 1 95 ? 13.631 -0.054 -13.829 1.00 92.06 95 PHE A O 1
ATOM 768 N N . GLU A 1 96 ? 14.180 -1.147 -15.730 1.00 91.12 96 GLU A N 1
ATOM 769 C CA . GLU A 1 96 ? 14.826 0.005 -16.350 1.00 91.12 96 GLU A CA 1
ATOM 770 C C . GLU A 1 96 ? 13.809 1.112 -16.641 1.00 91.12 96 GLU A C 1
ATOM 772 O O . GLU A 1 96 ? 14.084 2.270 -16.341 1.00 91.12 96 GLU A O 1
ATOM 777 N N . MET A 1 97 ? 12.595 0.772 -17.090 1.00 90.56 97 MET A N 1
ATOM 778 C CA . MET A 1 97 ? 11.524 1.752 -17.293 1.00 90.56 97 MET A CA 1
ATOM 779 C C . MET A 1 97 ? 11.110 2.449 -15.987 1.00 90.56 97 MET A C 1
ATOM 781 O O . MET A 1 97 ? 10.921 3.666 -15.953 1.00 90.56 97 MET A O 1
ATOM 785 N N . VAL A 1 98 ? 10.950 1.704 -14.887 1.00 92.00 98 VAL A N 1
ATOM 786 C CA . VAL A 1 98 ? 10.597 2.320 -13.595 1.00 92.00 98 VAL A CA 1
ATOM 787 C C . VAL A 1 98 ? 11.747 3.170 -13.063 1.00 92.00 98 VAL A C 1
ATOM 789 O O . VAL A 1 98 ? 11.512 4.259 -12.541 1.00 92.00 98 VAL A O 1
ATOM 792 N N . LYS A 1 99 ? 12.987 2.707 -13.208 1.00 92.69 99 LYS A N 1
ATOM 793 C CA . LYS A 1 99 ? 14.180 3.458 -12.819 1.00 92.69 99 LYS A CA 1
ATOM 794 C C . LYS A 1 99 ? 14.301 4.756 -13.620 1.00 92.69 99 LYS A C 1
ATOM 796 O O . LYS A 1 99 ? 14.413 5.816 -13.011 1.00 92.69 99 LYS A O 1
ATOM 801 N N . SER A 1 100 ? 14.174 4.703 -14.948 1.00 92.06 100 SER A N 1
ATOM 802 C CA . SER A 1 100 ? 14.225 5.889 -15.810 1.00 92.06 100 SER A CA 1
ATOM 803 C C . SER A 1 100 ? 13.121 6.884 -15.456 1.00 92.06 100 SER A C 1
ATOM 805 O O . SER A 1 100 ? 13.372 8.086 -15.389 1.00 92.06 100 SER A O 1
ATOM 807 N N . TYR A 1 101 ? 11.915 6.394 -15.154 1.00 91.81 101 TYR A N 1
ATOM 808 C CA . TYR A 1 101 ? 10.812 7.223 -14.676 1.00 91.81 101 TYR A CA 1
ATOM 809 C C . TYR A 1 101 ? 11.140 7.927 -13.347 1.00 91.81 101 TYR A C 1
ATOM 811 O O . TYR A 1 101 ? 10.918 9.131 -13.202 1.00 91.81 101 TYR A O 1
ATOM 819 N N . LEU A 1 102 ? 11.690 7.200 -12.371 1.00 91.44 102 LEU A N 1
ATOM 820 C CA . LEU A 1 102 ? 12.049 7.756 -11.063 1.00 91.44 102 LEU A CA 1
ATOM 821 C C . LEU A 1 102 ? 13.195 8.766 -11.145 1.00 91.44 102 LEU A C 1
ATOM 823 O O . LEU A 1 102 ? 13.151 9.792 -10.458 1.00 91.44 102 LEU A O 1
ATOM 827 N N . ASP A 1 103 ? 14.179 8.496 -12.001 1.00 91.38 103 ASP A N 1
ATOM 828 C CA . ASP A 1 103 ? 15.316 9.378 -12.248 1.00 91.38 103 ASP A CA 1
ATOM 829 C C . ASP A 1 103 ? 14.865 10.679 -12.926 1.00 91.38 103 ASP A C 1
ATOM 831 O O . ASP A 1 103 ? 15.234 11.760 -12.468 1.00 91.38 103 ASP A O 1
ATOM 835 N N . GLN A 1 104 ? 13.977 10.602 -13.926 1.00 90.50 104 GLN A N 1
ATOM 836 C CA . GLN A 1 104 ? 13.356 11.781 -14.551 1.00 90.50 104 GLN A CA 1
ATOM 837 C C . GLN A 1 104 ? 12.526 12.600 -13.558 1.00 90.50 104 GLN A C 1
ATOM 839 O O . GLN A 1 104 ? 12.557 13.829 -13.574 1.00 90.50 104 GLN A O 1
ATOM 844 N N . LYS A 1 105 ? 11.799 11.927 -12.661 1.00 88.25 105 LYS A N 1
ATOM 845 C CA . LYS A 1 105 ? 11.022 12.579 -11.600 1.00 88.25 105 LYS A CA 1
ATOM 846 C C . LYS A 1 105 ? 11.910 13.168 -10.490 1.00 88.25 105 LYS A C 1
ATOM 848 O O . LYS A 1 105 ? 11.416 13.908 -9.640 1.00 88.25 105 LYS A O 1
ATOM 853 N N . GLY A 1 106 ? 13.193 12.803 -10.428 1.00 84.50 106 GLY A N 1
ATOM 854 C CA . GLY A 1 106 ? 14.107 13.186 -9.347 1.00 84.50 106 GLY A CA 1
ATOM 855 C C . GLY A 1 106 ? 13.706 12.637 -7.970 1.00 84.50 106 GLY A C 1
ATOM 856 O O . GLY A 1 106 ? 14.150 13.144 -6.940 1.00 84.50 106 GLY A O 1
ATOM 857 N N . SER A 1 107 ? 12.842 11.618 -7.924 1.00 82.25 107 SER A N 1
ATOM 858 C CA . SER A 1 107 ? 12.304 11.062 -6.678 1.00 82.25 107 SER A CA 1
ATOM 859 C C . SER A 1 107 ? 13.114 9.846 -6.241 1.00 82.25 107 SER A C 1
ATOM 861 O O . SER A 1 107 ? 13.212 8.867 -6.974 1.00 82.25 107 SER A O 1
ATOM 863 N N . LYS A 1 108 ? 13.664 9.878 -5.021 1.00 83.12 108 LYS A N 1
ATOM 864 C CA . LYS A 1 108 ? 14.421 8.752 -4.456 1.00 83.12 108 LYS A CA 1
ATOM 865 C C . LYS A 1 108 ? 13.559 7.929 -3.510 1.00 83.12 108 LYS A C 1
ATOM 867 O O . LYS A 1 108 ? 13.099 8.422 -2.480 1.00 83.12 108 LYS A O 1
ATOM 872 N N . ILE A 1 109 ? 13.374 6.653 -3.837 1.00 84.81 109 ILE A N 1
ATOM 873 C CA . ILE A 1 109 ? 12.626 5.710 -3.001 1.00 84.81 109 ILE A CA 1
ATOM 874 C C . ILE A 1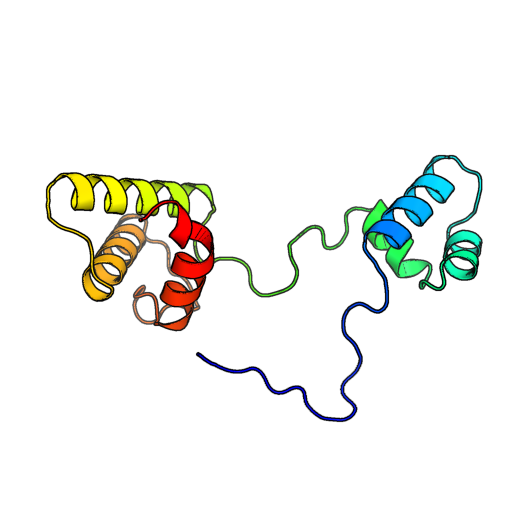 109 ? 13.609 4.956 -2.108 1.00 84.81 109 ILE A C 1
ATOM 876 O O . ILE A 1 109 ? 14.462 4.222 -2.592 1.00 84.81 109 ILE A O 1
ATOM 880 N N . ARG A 1 110 ? 13.450 5.074 -0.783 1.00 80.81 110 ARG A N 1
ATOM 881 C CA . ARG A 1 110 ? 14.367 4.472 0.208 1.00 80.81 110 ARG A CA 1
ATOM 882 C C . ARG A 1 110 ? 14.544 2.954 0.065 1.00 80.81 110 ARG A C 1
ATOM 884 O O . ARG A 1 110 ? 15.581 2.421 0.438 1.00 80.81 110 ARG A O 1
ATOM 891 N N . ASN A 1 111 ? 13.522 2.260 -0.428 1.00 80.31 111 ASN A N 1
ATOM 892 C CA . ASN A 1 111 ? 13.522 0.801 -0.551 1.00 80.31 111 ASN A CA 1
ATOM 893 C C . ASN A 1 111 ? 14.138 0.302 -1.871 1.00 80.31 111 ASN A C 1
ATOM 895 O O . ASN A 1 111 ? 14.267 -0.909 -2.040 1.00 80.31 111 ASN A O 1
ATOM 899 N N . PHE A 1 112 ? 14.478 1.200 -2.803 1.00 86.62 112 PHE A N 1
ATOM 900 C CA . PHE A 1 112 ? 15.103 0.861 -4.081 1.00 86.62 112 PHE A CA 1
ATOM 901 C C . PHE A 1 112 ? 16.589 1.205 -4.030 1.00 86.62 112 PHE A C 1
ATOM 903 O O . PHE A 1 112 ? 16.973 2.318 -3.673 1.00 86.62 112 PHE A O 1
ATOM 910 N N . SER A 1 113 ? 17.437 0.235 -4.371 1.00 84.25 113 SER A N 1
ATOM 911 C CA . SER A 1 113 ? 18.875 0.476 -4.492 1.00 84.25 113 SER A CA 1
ATOM 912 C C . SER A 1 113 ? 19.123 1.175 -5.822 1.00 84.25 113 SER A C 1
ATOM 914 O O . SER A 1 113 ? 18.689 0.675 -6.856 1.00 84.25 113 SER A O 1
ATOM 916 N N . ASN A 1 114 ? 19.755 2.352 -5.802 1.00 84.88 114 ASN A N 1
ATOM 917 C CA . ASN A 1 114 ? 19.994 3.166 -7.001 1.00 84.88 114 ASN A CA 1
ATOM 918 C C . ASN A 1 114 ? 18.726 3.379 -7.852 1.00 84.88 114 ASN A C 1
ATOM 920 O O . ASN A 1 114 ? 18.763 3.202 -9.066 1.00 84.88 114 ASN A O 1
ATOM 924 N N . ASN A 1 115 ? 17.585 3.661 -7.203 1.00 85.88 115 ASN A N 1
ATOM 925 C CA . ASN A 1 115 ? 16.264 3.801 -7.841 1.00 85.88 115 ASN A CA 1
ATOM 926 C C . ASN A 1 115 ? 15.803 2.596 -8.682 1.00 85.88 115 ASN A C 1
ATOM 928 O O . ASN A 1 115 ? 14.772 2.661 -9.344 1.00 85.88 115 ASN A O 1
ATOM 932 N N . THR A 1 116 ? 16.511 1.471 -8.605 1.00 87.69 116 THR A N 1
ATOM 933 C CA . THR A 1 116 ? 16.176 0.254 -9.331 1.00 87.69 116 THR A CA 1
ATOM 934 C C . THR A 1 116 ? 15.251 -0.598 -8.461 1.00 87.69 116 THR A C 1
ATOM 936 O O . THR A 1 116 ? 15.606 -0.922 -7.316 1.00 87.69 116 THR A O 1
ATOM 939 N N . PRO A 1 117 ? 14.050 -0.956 -8.949 1.00 89.81 117 PRO A N 1
ATOM 940 C CA . PRO A 1 117 ? 13.174 -1.858 -8.221 1.00 89.81 117 PRO A CA 1
ATOM 941 C C . PRO A 1 117 ? 13.813 -3.239 -8.059 1.00 89.81 117 PRO A C 1
ATOM 943 O O . PRO A 1 117 ? 14.540 -3.718 -8.922 1.00 89.81 117 PRO A O 1
ATOM 946 N N . GLY A 1 118 ? 13.531 -3.895 -6.935 1.00 87.69 118 GLY A N 1
ATOM 947 C CA . GLY A 1 118 ? 13.980 -5.266 -6.692 1.00 87.69 118 GLY A CA 1
ATOM 948 C C . GLY A 1 118 ? 12.933 -6.311 -7.076 1.00 87.69 118 GLY A C 1
ATOM 949 O O . GLY A 1 118 ? 11.754 -6.007 -7.260 1.00 87.69 118 GLY A O 1
ATOM 950 N N . GLU A 1 119 ? 13.338 -7.580 -7.048 1.00 87.38 119 GLU A N 1
ATOM 951 C CA . GLU A 1 119 ? 12.461 -8.730 -7.318 1.00 87.38 119 GLU A CA 1
ATOM 952 C C . GLU A 1 119 ? 11.176 -8.728 -6.480 1.00 87.38 119 GLU A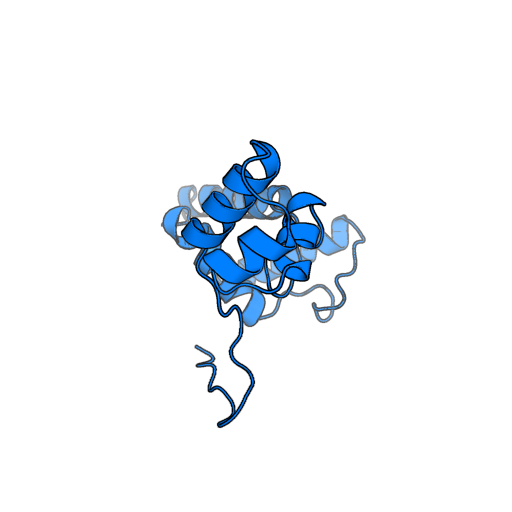 C 1
ATOM 954 O O . GLU A 1 119 ? 10.085 -8.989 -6.983 1.00 87.38 119 GLU A O 1
ATOM 959 N N . GLY A 1 120 ? 11.262 -8.373 -5.194 1.00 86.62 120 GLY A N 1
ATOM 960 C CA . GLY A 1 120 ? 10.083 -8.303 -4.326 1.00 86.62 120 GLY A CA 1
ATOM 961 C C . GLY A 1 120 ? 9.032 -7.292 -4.802 1.00 86.62 120 GLY A C 1
ATOM 962 O O . GLY A 1 120 ? 7.837 -7.524 -4.617 1.00 86.62 120 GLY A O 1
ATOM 963 N N . TRP A 1 121 ? 9.465 -6.198 -5.438 1.00 89.94 121 TRP A N 1
ATOM 964 C CA . TRP A 1 121 ? 8.555 -5.222 -6.030 1.00 89.94 121 TRP A CA 1
ATOM 965 C C . TRP A 1 121 ? 7.893 -5.783 -7.291 1.00 89.94 121 TRP A C 1
ATOM 967 O O . TRP A 1 121 ? 6.668 -5.721 -7.370 1.00 89.94 121 TRP A O 1
ATOM 977 N N . PHE A 1 122 ? 8.658 -6.408 -8.199 1.00 89.88 122 PHE A N 1
ATOM 978 C CA . PHE A 1 122 ? 8.122 -7.002 -9.434 1.00 89.88 122 PHE A CA 1
ATOM 979 C C . PHE A 1 122 ? 7.028 -8.028 -9.149 1.00 89.88 122 PHE A C 1
ATOM 981 O O . PHE A 1 122 ? 5.932 -7.956 -9.692 1.00 89.88 122 PHE A O 1
ATOM 988 N N . HIS A 1 123 ? 7.288 -8.948 -8.219 1.00 87.56 123 HIS A N 1
ATOM 989 C CA . HIS A 1 123 ? 6.309 -9.963 -7.838 1.00 87.56 123 HIS A CA 1
ATOM 990 C C . HIS A 1 123 ? 5.040 -9.340 -7.246 1.00 87.56 123 HIS A C 1
ATOM 992 O O . HIS A 1 123 ? 3.934 -9.801 -7.514 1.00 87.56 123 HIS A O 1
ATOM 998 N N . GLY A 1 124 ? 5.186 -8.288 -6.434 1.00 88.19 124 GLY A N 1
ATOM 999 C CA . GLY A 1 124 ? 4.045 -7.545 -5.910 1.00 88.19 124 GLY A CA 1
ATOM 1000 C C . GLY A 1 124 ? 3.261 -6.834 -7.012 1.00 88.19 124 GLY A C 1
ATOM 1001 O O . GLY A 1 124 ? 2.035 -6.842 -6.973 1.00 88.19 124 GLY A O 1
ATOM 1002 N N . PHE A 1 125 ? 3.963 -6.233 -7.972 1.00 89.50 125 PHE A N 1
ATOM 1003 C CA . PHE A 1 125 ? 3.390 -5.551 -9.130 1.00 89.50 125 PHE A CA 1
ATOM 1004 C C . PHE A 1 125 ? 2.602 -6.527 -10.017 1.00 89.50 125 PHE A C 1
ATOM 1006 O O . PHE A 1 125 ? 1.414 -6.312 -10.237 1.00 89.50 125 PHE A O 1
ATOM 1013 N N . MET A 1 126 ? 3.199 -7.662 -10.388 1.00 88.50 126 MET A N 1
ATOM 1014 C CA . MET A 1 126 ? 2.533 -8.729 -11.145 1.00 88.50 126 MET A CA 1
ATOM 1015 C C . MET A 1 126 ? 1.346 -9.331 -10.390 1.00 88.50 126 MET A C 1
ATOM 1017 O O . MET A 1 126 ? 0.316 -9.611 -10.985 1.00 88.50 126 MET A O 1
ATOM 1021 N N . LYS A 1 127 ? 1.432 -9.488 -9.062 1.00 88.00 127 LYS A N 1
ATOM 1022 C CA . LYS A 1 127 ? 0.290 -9.960 -8.263 1.00 88.00 127 LYS A CA 1
ATOM 1023 C C . LYS A 1 127 ? -0.892 -8.981 -8.289 1.00 88.00 127 LYS A C 1
ATOM 1025 O O . LYS A 1 127 ? -2.025 -9.413 -8.127 1.00 88.00 127 LYS A O 1
ATOM 1030 N N . ARG A 1 128 ? -0.632 -7.675 -8.418 1.00 88.69 128 ARG A N 1
ATOM 1031 C CA . ARG A 1 128 ? -1.677 -6.639 -8.458 1.00 88.69 128 ARG A CA 1
ATOM 1032 C C . ARG A 1 128 ? -2.278 -6.452 -9.849 1.00 88.69 128 ARG A C 1
ATOM 1034 O O . ARG A 1 128 ? -3.467 -6.185 -9.932 1.00 88.69 128 ARG A O 1
ATOM 1041 N N . HIS A 1 129 ? -1.462 -6.557 -10.897 1.00 87.62 129 HIS A N 1
ATOM 1042 C CA . HIS A 1 129 ? -1.835 -6.178 -12.269 1.00 87.62 129 HIS A CA 1
ATOM 1043 C C . HIS A 1 129 ? -1.752 -7.330 -13.276 1.00 87.62 129 HIS A C 1
ATOM 1045 O O . HIS A 1 129 ? -1.856 -7.090 -14.474 1.00 87.62 129 HIS A O 1
ATOM 1051 N N . GLY A 1 130 ? -1.556 -8.566 -12.811 1.00 81.75 130 GLY A N 1
ATOM 1052 C CA . GLY A 1 130 ? -1.389 -9.743 -13.669 1.00 81.75 130 GLY A CA 1
ATOM 1053 C C . GLY A 1 130 ? -2.555 -9.958 -14.631 1.00 81.75 130 GLY A C 1
ATOM 1054 O O . GLY A 1 130 ? -2.321 -10.269 -15.793 1.00 81.75 130 GLY A O 1
ATOM 1055 N N . ASP A 1 131 ? -3.781 -9.678 -14.188 1.00 79.81 131 ASP A N 1
ATOM 1056 C CA . ASP A 1 131 ? -4.991 -9.826 -15.006 1.00 79.81 131 ASP A CA 1
ATOM 1057 C C . ASP A 1 131 ? -5.034 -8.853 -16.202 1.00 79.81 131 ASP A C 1
ATOM 1059 O O . ASP A 1 131 ? -5.688 -9.131 -17.199 1.00 79.81 131 ASP A O 1
ATOM 1063 N N . THR A 1 132 ? -4.330 -7.717 -16.123 1.00 75.69 132 THR A N 1
ATOM 1064 C CA . THR A 1 132 ? -4.322 -6.666 -17.161 1.00 75.69 132 THR A CA 1
ATOM 1065 C C . THR A 1 132 ? -3.173 -6.827 -18.164 1.00 75.69 132 THR A C 1
ATOM 1067 O O . THR A 1 132 ? -3.210 -6.239 -19.240 1.00 75.69 132 THR A O 1
ATOM 1070 N N . ILE A 1 133 ? -2.123 -7.569 -17.800 1.00 69.31 133 ILE A N 1
ATOM 1071 C CA . ILE A 1 133 ? -0.892 -7.743 -18.601 1.00 69.31 133 ILE A CA 1
ATOM 1072 C C . ILE A 1 133 ? -0.911 -9.095 -19.355 1.00 69.31 133 ILE A C 1
ATOM 1074 O O . ILE A 1 133 ? 0.104 -9.523 -19.898 1.00 69.31 133 ILE A O 1
ATOM 1078 N N . THR A 1 134 ? -2.057 -9.782 -19.379 1.00 50.59 134 THR A N 1
ATOM 1079 C CA . THR A 1 134 ? -2.242 -11.034 -20.136 1.00 50.59 134 THR A CA 1
ATOM 1080 C C . THR A 1 134 ? -2.575 -10.734 -21.590 1.00 50.59 134 THR A C 1
ATOM 1082 O O . THR A 1 134 ? -2.007 -11.425 -22.464 1.00 50.59 134 THR A O 1
#

Radius of gyration: 21.14 Å; Cα contacts (8 Å, |Δi|>4): 78; chains: 1; bounding box: 48×33×56 Å

Mean predicted aligned error: 6.75 Å

pLDDT: mean 87.87, std 6.64, range [50.59, 95.75]

Nearest PDB structures (foldseek):
  2cob-assembly1_A  TM=5.896E-01  e=2.106E-02  Homo sapiens
  2din-assembly1_A  TM=5.727E-01  e=1.952E+00  Homo sapiens
  1k6y-assembly1_B  TM=2.809E-01  e=6.568E-01  Human immunodeficiency virus 1
  8q90-assembly1_B  TM=2.630E-01  e=1.466E+00  Haloferax mediterranei
  6exn-assembly1_O  TM=2.969E-01  e=3.088E+00  Saccharomyces cerevisiae S288C

InterPro domains:
  IPR006600 HTH CenpB-type DNA-binding domain [PS51253] (59-134)
  IPR007889 DNA binding HTH domain, Psq-type [PF05225] (17-55)
  IPR009057 Homedomain-like superfamily [SSF46689] (12-61)

Secondary structure (DSSP, 8-state):
---PPPPTTPPPS--S-HHHHHHHHHHHHTTSS-HHHHHHHHT--HHHHHHHHTTTT-SPSSPPPSS-HHHHHHHHHHHHHHHHTT-PPPHHHHHHHHHHHHHHTTPPPTTSBTTBPPHHHHHHHHHHHGGG--

Solvent-accessible surface area (backbone atoms only — not comparable to full-atom values): 8310 Å² total; per-residue (Å²): 131,91,80,84,78,80,65,85,93,55,82,82,78,76,93,70,56,71,70,59,50,51,54,39,51,49,37,40,75,72,62,78,32,56,59,60,54,34,14,65,75,69,74,41,63,36,66,57,57,50,34,53,75,70,57,52,78,76,65,76,89,72,84,77,71,94,60,54,74,68,55,51,51,54,52,50,52,53,43,44,54,33,37,76,72,74,50,64,66,50,75,65,55,52,33,52,54,52,22,53,51,31,60,74,68,70,56,82,50,90,89,28,67,91,48,32,66,49,71,74,52,53,57,54,50,46,72,74,45,45,88,76,71,112